Protein AF-A0A1G2RUK4-F1 (afdb_monomer_lite)

pLDDT: mean 78.17, std 16.11, range [43.34, 97.44]

Secondary structure (DSSP, 8-state):
----THHHHHHHHHHHHHHHHHHHHHHHHHHHHHHHHHHHHHHHHHHHHHHHHHHHHHHHHHHHHHHHHHHHHHHHHHTSHHHHHHHHHHTT----TT------PPP---TTSHHHHTTTTT-----GGGGS---

Foldseek 3Di:
DDDPPVVVVVVVVVVVVVVVVVVVVVVVVVVVVVVVVVVVVVVVVVVVVVVVVVVVVVVVVVVVVVVVVVVVVVVVVCPDPVNVQVVCVVVVNDDDPPDDDDDPDDPPPPCPVVVVVVVVVPPPVDDPPVPPPDD

Radius of gyration: 46.15 Å; chains: 1; bounding box: 78×27×138 Å

Organism: NCBI:txid1802466

Sequence (135 aa):
MVAKISRFDKQKRQVLEGMVAAAAFVIVLASIMGFFVYQNVSTYQKRAGLENRLQELQAQAIDLALQKEMLEAAVADTQTEEYQERMLREQGLYKKEGEQVVTVLPPEITSETISQEENIKERVWWKPWTWFERE

Structure (mmCIF, N/CA/C/O backbone):
data_AF-A0A1G2RUK4-F1
#
_entry.id   AF-A0A1G2RUK4-F1
#
loop_
_atom_site.group_PDB
_atom_site.id
_atom_site.type_symbol
_atom_site.label_atom_id
_atom_site.label_alt_id
_atom_site.label_comp_id
_atom_site.label_asym_id
_atom_site.label_entity_id
_atom_site.label_seq_id
_atom_site.pdbx_PDB_ins_code
_atom_site.Cartn_x
_atom_site.Cartn_y
_atom_site.Cartn_z
_atom_site.occupancy
_atom_site.B_iso_or_equiv
_atom_site.auth_seq_id
_atom_site.auth_comp_id
_atom_site.auth_asym_id
_atom_site.auth_atom_id
_atom_site.pdbx_PDB_model_num
ATOM 1 N N . MET A 1 1 ? 43.878 11.605 -71.555 1.00 43.34 1 MET A N 1
ATOM 2 C CA . MET A 1 1 ? 43.273 10.444 -70.859 1.00 43.34 1 MET A CA 1
ATOM 3 C C . MET A 1 1 ? 42.444 10.980 -69.703 1.00 43.34 1 MET A C 1
ATOM 5 O O . MET A 1 1 ? 42.994 11.674 -68.861 1.00 43.34 1 MET A O 1
ATOM 9 N N . VAL A 1 2 ? 41.122 10.793 -69.736 1.00 46.56 2 VAL A N 1
ATOM 10 C CA . VAL A 1 2 ? 40.171 11.512 -68.866 1.00 46.56 2 VAL A CA 1
ATOM 11 C C . VAL A 1 2 ? 39.791 10.670 -67.647 1.00 46.56 2 VAL A C 1
ATOM 13 O O . VAL A 1 2 ? 39.471 9.488 -67.762 1.00 46.56 2 VAL A O 1
ATOM 16 N N . ALA A 1 3 ? 39.826 11.320 -66.484 1.00 54.62 3 ALA A N 1
ATOM 17 C CA . ALA A 1 3 ? 39.518 10.795 -65.162 1.00 54.62 3 ALA A CA 1
ATOM 18 C C . ALA A 1 3 ? 38.128 10.133 -65.082 1.00 54.62 3 ALA A C 1
ATOM 20 O O . ALA A 1 3 ? 37.099 10.798 -65.185 1.00 54.62 3 ALA A O 1
ATOM 21 N N . LYS A 1 4 ? 38.095 8.817 -64.838 1.00 54.66 4 LYS A N 1
ATOM 22 C CA . LYS A 1 4 ? 36.857 8.038 -64.621 1.00 54.66 4 LYS A CA 1
ATOM 23 C C . LYS A 1 4 ? 36.710 7.495 -63.190 1.00 54.66 4 LYS A C 1
ATOM 25 O O . LYS A 1 4 ? 35.737 6.814 -62.890 1.00 54.66 4 LYS A O 1
ATOM 30 N N . ILE A 1 5 ? 37.647 7.822 -62.298 1.00 56.81 5 ILE A N 1
ATOM 31 C CA . ILE A 1 5 ? 37.784 7.187 -60.974 1.00 56.81 5 ILE A CA 1
ATOM 32 C C . ILE A 1 5 ? 36.899 7.856 -59.896 1.00 56.81 5 ILE A C 1
ATOM 34 O O . ILE A 1 5 ? 36.555 7.225 -58.903 1.00 56.81 5 ILE A O 1
ATOM 38 N N . SER A 1 6 ? 36.414 9.090 -60.098 1.00 59.00 6 SER A N 1
ATOM 39 C CA . SER A 1 6 ? 35.707 9.842 -59.038 1.00 59.00 6 SER A CA 1
ATOM 40 C C . SER A 1 6 ? 34.243 9.445 -58.789 1.00 59.00 6 SER A C 1
ATOM 42 O O . SER A 1 6 ? 33.663 9.845 -57.779 1.00 59.00 6 SER A O 1
ATOM 44 N N . ARG A 1 7 ? 33.612 8.669 -59.683 1.00 57.41 7 ARG A N 1
ATOM 45 C CA . ARG A 1 7 ? 32.196 8.275 -59.522 1.00 57.41 7 ARG A CA 1
ATOM 46 C C . ARG A 1 7 ? 32.005 7.183 -58.465 1.00 57.41 7 ARG A C 1
ATOM 48 O O . ARG A 1 7 ? 31.015 7.224 -57.743 1.00 57.41 7 ARG A O 1
ATOM 55 N N . PHE A 1 8 ? 32.968 6.268 -58.333 1.00 60.12 8 PHE A N 1
ATOM 56 C CA . PHE A 1 8 ? 32.922 5.192 -57.337 1.00 60.12 8 PHE A CA 1
ATOM 57 C C . PHE A 1 8 ? 33.026 5.718 -55.900 1.00 60.12 8 PHE A C 1
ATOM 59 O O . PHE A 1 8 ? 32.342 5.218 -55.010 1.00 60.12 8 PHE A O 1
ATOM 66 N N . ASP A 1 9 ? 33.823 6.764 -55.680 1.00 62.06 9 ASP A N 1
ATOM 67 C CA . ASP A 1 9 ? 33.985 7.371 -54.355 1.00 62.06 9 ASP A CA 1
ATOM 68 C C . ASP A 1 9 ? 32.748 8.177 -53.926 1.00 62.06 9 ASP A C 1
ATOM 70 O O . ASP A 1 9 ? 32.329 8.133 -52.769 1.00 62.06 9 ASP A O 1
ATOM 74 N N . LYS A 1 10 ? 32.091 8.858 -54.877 1.00 64.31 10 LYS A N 1
ATOM 75 C CA . LYS A 1 10 ? 30.812 9.544 -54.626 1.00 64.31 10 LYS A CA 1
ATOM 76 C C . LYS A 1 10 ? 29.689 8.570 -54.275 1.00 64.31 10 LYS A C 1
ATOM 78 O O . LYS A 1 10 ? 28.913 8.853 -53.368 1.00 64.31 10 LYS A O 1
ATOM 83 N N . GLN A 1 11 ? 29.630 7.421 -54.950 1.00 69.94 11 GLN A N 1
ATOM 84 C CA . GLN A 1 11 ? 28.627 6.398 -54.662 1.00 69.94 11 GLN A CA 1
ATOM 85 C C . GLN A 1 11 ? 28.825 5.808 -53.260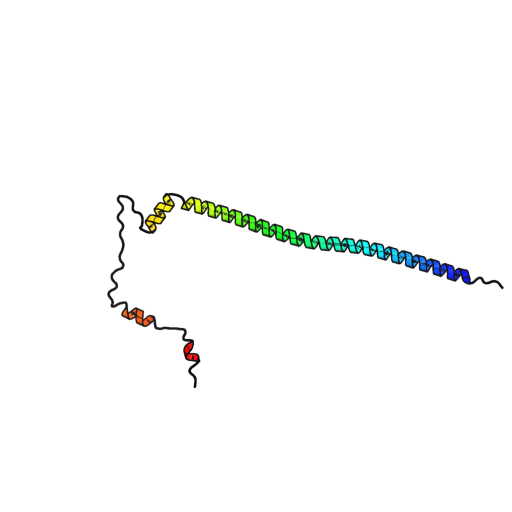 1.00 69.94 11 GLN A C 1
ATOM 87 O O . GLN A 1 11 ? 27.854 5.710 -52.521 1.00 69.94 11 GLN A O 1
ATOM 92 N N . LYS A 1 12 ? 30.070 5.507 -52.850 1.00 71.25 12 LYS A N 1
ATOM 93 C CA . LYS A 1 12 ? 30.392 5.032 -51.489 1.00 71.25 12 LYS A CA 1
ATOM 94 C C . LYS A 1 12 ? 29.997 6.029 -50.395 1.00 71.25 12 LYS A C 1
ATOM 96 O O . LYS A 1 12 ? 29.444 5.618 -49.378 1.00 71.25 12 LYS A O 1
ATOM 101 N N . ARG A 1 13 ? 30.237 7.327 -50.612 1.00 75.38 13 ARG A N 1
ATOM 102 C CA . ARG A 1 13 ? 29.819 8.384 -49.676 1.00 75.38 13 ARG A CA 1
ATOM 103 C C . ARG A 1 13 ? 28.299 8.476 -49.539 1.00 75.38 13 ARG A C 1
ATOM 105 O O . ARG A 1 13 ? 27.824 8.555 -48.417 1.00 75.38 13 ARG A O 1
ATOM 112 N N . GLN A 1 14 ? 27.545 8.352 -50.633 1.00 81.06 14 GLN A N 1
ATOM 113 C CA . GLN A 1 14 ? 26.077 8.330 -50.571 1.00 81.06 14 GLN A CA 1
ATOM 114 C C . GLN A 1 14 ? 25.525 7.134 -49.780 1.00 81.06 14 GLN A C 1
ATOM 116 O O . GLN A 1 14 ? 24.573 7.300 -49.021 1.00 81.06 14 GLN A O 1
ATOM 121 N N . VAL A 1 15 ? 26.118 5.938 -49.909 1.00 84.44 15 VAL A N 1
ATOM 122 C CA . VAL A 1 15 ? 25.678 4.778 -49.104 1.00 84.44 15 VAL A CA 1
ATOM 123 C C . VAL A 1 15 ? 26.021 4.960 -47.625 1.00 84.44 15 VAL A C 1
ATOM 125 O O . VAL A 1 15 ? 25.214 4.602 -46.773 1.00 84.44 15 VAL A O 1
ATOM 128 N N . LEU A 1 16 ? 27.185 5.541 -47.311 1.00 84.69 16 LEU A N 1
ATOM 129 C CA . LEU A 1 16 ? 27.578 5.849 -45.932 1.00 84.69 16 LEU A CA 1
ATOM 130 C C . LEU A 1 16 ? 26.676 6.920 -45.305 1.00 84.69 16 LEU A C 1
ATOM 132 O O . LEU A 1 16 ? 26.229 6.739 -44.179 1.00 84.69 16 LEU A O 1
ATOM 136 N N . GLU A 1 17 ? 26.353 7.992 -46.031 1.00 86.50 17 GLU A N 1
ATOM 137 C CA . GLU A 1 17 ? 25.408 9.026 -45.582 1.00 86.50 17 GLU A CA 1
ATOM 138 C C . GLU A 1 17 ? 24.012 8.437 -45.328 1.00 86.50 17 GLU A C 1
ATOM 140 O O . GLU A 1 17 ? 23.418 8.689 -44.279 1.00 86.50 17 GLU A O 1
ATOM 145 N N . GLY A 1 18 ? 23.520 7.582 -46.232 1.00 90.50 18 GLY A N 1
ATOM 146 C CA . GLY A 1 18 ? 22.255 6.866 -46.049 1.00 90.50 18 GLY A CA 1
ATOM 147 C C . GLY A 1 18 ? 22.271 5.918 -44.846 1.00 90.50 18 GLY A C 1
ATOM 148 O O . GLY A 1 18 ? 21.301 5.864 -44.091 1.00 90.50 18 GLY A O 1
ATOM 149 N N . MET A 1 19 ? 23.384 5.214 -44.617 1.00 92.94 19 MET A N 1
ATOM 150 C CA . MET A 1 19 ? 23.543 4.317 -43.469 1.00 92.94 19 MET A CA 1
ATOM 151 C C . MET A 1 19 ? 23.580 5.087 -42.144 1.00 92.94 19 MET A C 1
ATOM 153 O O . MET A 1 19 ? 22.959 4.658 -41.175 1.00 92.94 19 MET A O 1
ATOM 157 N N . VAL A 1 20 ? 24.251 6.242 -42.104 1.00 93.81 20 VAL A N 1
ATOM 158 C CA . VAL A 1 20 ? 24.281 7.119 -40.923 1.00 93.81 20 VAL A CA 1
ATOM 159 C C . VAL A 1 20 ? 22.895 7.701 -40.641 1.00 93.81 20 VAL A C 1
ATOM 161 O O . VAL A 1 20 ? 22.458 7.684 -39.492 1.00 93.81 20 VAL A O 1
ATOM 164 N N . ALA A 1 21 ? 22.169 8.151 -41.668 1.00 93.50 21 ALA A N 1
ATOM 165 C CA . ALA A 1 21 ? 20.803 8.651 -41.511 1.00 93.50 21 ALA A CA 1
ATOM 166 C C . ALA A 1 21 ? 19.842 7.559 -41.006 1.00 93.50 21 ALA A C 1
ATOM 168 O O . ALA A 1 21 ? 19.061 7.800 -40.085 1.00 93.50 21 ALA A O 1
ATOM 169 N N . ALA A 1 22 ? 19.938 6.341 -41.550 1.00 95.44 22 ALA A N 1
ATOM 170 C CA . ALA A 1 22 ? 19.151 5.200 -41.090 1.00 95.44 22 ALA A CA 1
ATOM 171 C C . ALA A 1 22 ? 19.488 4.818 -39.639 1.00 95.44 22 ALA A C 1
ATOM 173 O O . ALA A 1 22 ? 18.583 4.608 -38.833 1.00 95.44 22 ALA A O 1
ATOM 174 N N . ALA A 1 23 ? 20.774 4.788 -39.278 1.00 96.06 23 ALA A N 1
ATOM 175 C CA . ALA A 1 23 ? 21.208 4.514 -37.911 1.00 96.06 23 ALA A CA 1
ATOM 176 C C . ALA A 1 23 ? 20.692 5.576 -36.925 1.00 96.06 23 ALA A C 1
ATOM 178 O O . ALA A 1 23 ? 20.166 5.228 -35.869 1.00 96.06 23 ALA A O 1
ATOM 179 N N . ALA A 1 24 ? 20.766 6.862 -37.285 1.00 95.81 24 ALA A N 1
ATOM 180 C CA . ALA A 1 24 ? 20.223 7.949 -36.473 1.00 95.81 24 ALA A CA 1
ATOM 181 C C . ALA A 1 24 ? 18.705 7.806 -36.272 1.00 95.81 24 ALA A C 1
ATOM 183 O O . ALA A 1 24 ? 18.213 7.968 -35.156 1.00 95.81 24 ALA A O 1
ATOM 184 N N . PHE A 1 25 ? 17.968 7.433 -37.321 1.00 96.69 25 PHE A N 1
ATOM 185 C CA . PHE A 1 25 ? 16.525 7.212 -37.237 1.00 96.69 25 PHE A CA 1
ATOM 186 C C . PHE A 1 25 ? 16.164 6.050 -36.299 1.00 96.69 25 PHE A C 1
ATOM 188 O O . PHE A 1 25 ? 15.268 6.183 -35.466 1.00 96.69 25 PHE A O 1
ATOM 195 N N . VAL A 1 26 ? 16.903 4.938 -36.372 1.00 97.44 26 VAL A N 1
ATOM 196 C CA . VAL A 1 26 ? 16.722 3.793 -35.464 1.00 97.44 26 VAL A CA 1
ATOM 197 C C . VAL A 1 26 ? 17.010 4.183 -34.015 1.00 97.44 26 VAL A C 1
ATOM 199 O O . VAL A 1 26 ? 16.250 3.804 -33.129 1.00 97.44 26 VAL A O 1
ATOM 202 N N . ILE A 1 27 ? 18.058 4.973 -33.761 1.00 97.25 27 ILE A N 1
ATOM 203 C CA . ILE A 1 27 ? 18.390 5.446 -32.409 1.00 97.25 27 ILE A CA 1
ATOM 204 C C . ILE A 1 27 ? 17.269 6.322 -31.841 1.00 97.25 27 ILE A C 1
ATOM 206 O O . ILE A 1 27 ? 16.892 6.152 -30.683 1.00 97.25 27 ILE A O 1
ATOM 210 N N . VAL A 1 28 ? 16.711 7.232 -32.643 1.00 97.31 28 VAL A N 1
ATOM 211 C CA . VAL A 1 28 ? 15.593 8.088 -32.215 1.00 97.31 28 VAL A CA 1
ATOM 212 C C . VAL A 1 28 ? 14.340 7.257 -31.929 1.00 97.31 28 VAL A C 1
ATOM 214 O O . VAL A 1 28 ? 13.680 7.462 -30.915 1.00 97.31 28 VAL A O 1
ATOM 217 N N . LEU A 1 29 ? 14.019 6.276 -32.773 1.00 96.94 29 LEU A N 1
ATOM 218 C CA . LEU A 1 29 ? 12.897 5.372 -32.511 1.00 96.94 29 LEU A CA 1
ATOM 219 C C . LEU A 1 29 ? 13.111 4.543 -31.241 1.00 96.94 29 LEU A C 1
ATOM 221 O O . LEU A 1 29 ? 12.205 4.433 -30.414 1.00 96.94 29 LEU A O 1
ATOM 225 N N . ALA A 1 30 ? 14.313 3.998 -31.059 1.00 96.81 30 ALA A N 1
ATOM 226 C CA . ALA A 1 30 ? 14.666 3.223 -29.879 1.00 96.81 30 ALA A CA 1
ATOM 227 C C . ALA A 1 30 ? 14.622 4.071 -28.600 1.00 96.81 30 ALA A C 1
ATOM 229 O O . ALA A 1 30 ? 14.172 3.579 -27.568 1.00 96.81 30 ALA A O 1
ATOM 230 N N . SER A 1 31 ? 15.034 5.342 -28.653 1.00 96.38 31 SER A N 1
ATOM 231 C CA . SER A 1 31 ? 14.985 6.233 -27.491 1.00 96.38 31 SER A CA 1
ATOM 232 C C . SER A 1 31 ? 13.552 6.583 -27.100 1.00 96.38 31 SER A C 1
ATOM 234 O O . SER A 1 31 ? 13.217 6.521 -25.918 1.00 96.38 31 SER A O 1
ATOM 236 N N . ILE A 1 32 ? 12.681 6.857 -28.075 1.00 96.88 32 ILE A N 1
ATOM 237 C CA . ILE A 1 32 ? 11.252 7.083 -27.831 1.00 96.88 32 ILE A CA 1
ATOM 238 C C . ILE A 1 32 ? 10.630 5.829 -27.209 1.00 96.88 32 ILE A C 1
ATOM 240 O O . ILE A 1 32 ? 9.965 5.910 -26.176 1.00 96.88 32 ILE A O 1
ATOM 244 N N . MET A 1 33 ? 10.881 4.655 -27.790 1.00 96.69 33 MET A N 1
ATOM 245 C CA . MET A 1 33 ? 10.319 3.402 -27.289 1.00 96.69 33 MET A CA 1
ATOM 246 C C . MET A 1 33 ? 10.847 3.055 -25.891 1.00 96.69 33 MET A C 1
ATOM 248 O O . MET A 1 33 ? 10.068 2.693 -25.011 1.00 96.69 33 MET A O 1
ATOM 252 N N . GLY A 1 34 ? 12.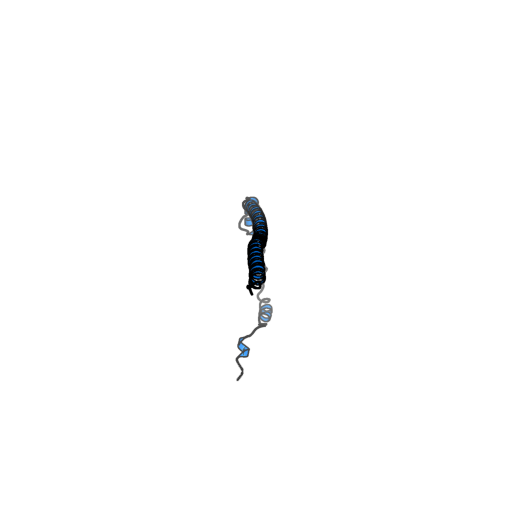145 3.252 -25.651 1.00 96.00 34 GLY A N 1
ATOM 253 C CA . GLY A 1 34 ? 12.762 3.097 -24.335 1.00 96.00 34 GLY A CA 1
ATOM 254 C C . GLY A 1 34 ? 12.172 4.049 -23.293 1.00 96.00 34 GLY A C 1
ATOM 255 O O . GLY A 1 34 ? 11.874 3.625 -22.177 1.00 96.00 34 GLY A O 1
ATOM 256 N N . PHE A 1 35 ? 11.918 5.308 -23.664 1.00 96.12 35 PHE A N 1
ATOM 257 C CA . PHE A 1 35 ? 11.256 6.285 -22.798 1.00 96.12 35 PHE A CA 1
ATOM 258 C C . PHE A 1 35 ? 9.841 5.839 -22.405 1.00 96.12 35 PHE A C 1
ATOM 260 O O . PHE A 1 35 ? 9.481 5.913 -21.229 1.00 96.12 35 PHE A O 1
ATOM 267 N N . PHE A 1 36 ? 9.059 5.314 -23.354 1.00 96.00 36 PHE A N 1
ATOM 268 C CA . PHE A 1 36 ? 7.726 4.774 -23.071 1.00 96.00 36 PHE A CA 1
ATOM 269 C C . PHE A 1 36 ? 7.766 3.566 -22.131 1.00 96.00 36 PHE A C 1
ATOM 271 O O . PHE A 1 36 ? 6.981 3.508 -21.184 1.00 96.00 36 PHE A O 1
ATOM 278 N N . VAL A 1 37 ? 8.687 2.624 -22.350 1.00 95.12 37 VAL A N 1
ATOM 279 C CA . VAL A 1 37 ? 8.850 1.455 -21.470 1.00 95.12 37 VAL A CA 1
ATOM 280 C C . VAL A 1 37 ? 9.226 1.897 -20.055 1.00 95.12 37 VAL A C 1
ATOM 282 O O . VAL A 1 37 ? 8.594 1.467 -19.091 1.00 95.12 37 VAL A O 1
ATOM 285 N N . TYR A 1 38 ? 10.197 2.805 -19.922 1.00 95.06 38 TYR A N 1
ATOM 286 C CA . TYR A 1 38 ? 10.618 3.338 -18.627 1.00 95.06 38 TYR A CA 1
ATOM 287 C C . TYR A 1 38 ? 9.471 4.033 -17.880 1.00 95.06 38 TYR A C 1
ATOM 289 O O . TYR A 1 38 ? 9.240 3.753 -16.701 1.00 95.06 38 TYR A O 1
ATOM 297 N N . GLN A 1 39 ? 8.713 4.896 -18.566 1.00 93.69 39 GLN A N 1
ATOM 298 C CA . GLN A 1 39 ? 7.540 5.553 -17.985 1.00 93.69 39 GLN A CA 1
ATOM 299 C C . GLN A 1 39 ? 6.492 4.550 -17.513 1.00 93.69 39 GLN A C 1
ATOM 301 O O . GLN A 1 39 ? 5.951 4.702 -16.416 1.00 93.69 39 GLN A O 1
ATOM 306 N N . ASN A 1 40 ? 6.226 3.514 -18.308 1.00 93.56 40 ASN A N 1
ATOM 307 C CA . ASN A 1 40 ? 5.234 2.502 -17.973 1.00 93.56 40 ASN A CA 1
ATOM 308 C C . ASN A 1 40 ? 5.647 1.723 -16.713 1.00 93.56 40 ASN A C 1
ATOM 310 O O . ASN A 1 40 ? 4.890 1.668 -15.744 1.00 93.56 40 ASN A O 1
ATOM 314 N N . VAL A 1 41 ? 6.894 1.242 -16.660 1.00 92.06 41 VAL A N 1
ATOM 315 C CA . VAL A 1 41 ? 7.431 0.528 -15.491 1.00 92.06 41 VAL A CA 1
ATOM 316 C C . VAL A 1 41 ? 7.446 1.416 -14.243 1.00 92.06 41 VAL A C 1
ATOM 318 O O . VAL A 1 41 ? 6.988 0.992 -13.183 1.00 92.06 41 VAL A O 1
ATOM 321 N N . SER A 1 42 ? 7.913 2.664 -14.354 1.00 90.69 42 SER A N 1
ATOM 322 C CA . SER A 1 42 ? 7.925 3.608 -13.227 1.00 90.69 42 SER A CA 1
ATOM 323 C C . SER A 1 42 ? 6.513 3.888 -12.704 1.00 90.69 42 SER A C 1
ATOM 325 O O . SER A 1 42 ? 6.283 3.946 -11.495 1.00 90.69 42 SER A O 1
ATOM 327 N N . THR A 1 43 ? 5.544 4.017 -13.610 1.00 85.31 43 THR A N 1
ATOM 328 C CA . THR A 1 43 ? 4.139 4.233 -13.256 1.00 85.31 43 THR A CA 1
ATOM 329 C C . THR A 1 43 ? 3.542 3.012 -12.571 1.00 85.31 43 THR A C 1
ATOM 331 O O . THR A 1 43 ? 2.834 3.160 -11.576 1.00 85.31 43 THR A O 1
ATOM 334 N N . TYR A 1 44 ? 3.858 1.810 -13.054 1.00 89.50 44 TYR A N 1
ATOM 335 C CA . TYR A 1 44 ? 3.394 0.563 -12.457 1.00 89.50 44 TYR A CA 1
ATOM 336 C C . TYR A 1 44 ? 3.905 0.392 -11.022 1.00 89.50 44 TYR A C 1
ATOM 338 O O . TYR A 1 44 ? 3.118 0.124 -10.119 1.00 89.50 44 TYR A O 1
ATOM 346 N N . GLN A 1 45 ? 5.196 0.645 -10.781 1.00 86.69 45 GLN A N 1
ATOM 347 C CA . GLN A 1 45 ? 5.772 0.566 -9.433 1.00 86.69 45 GLN A CA 1
ATOM 348 C C . GLN A 1 45 ? 5.095 1.541 -8.458 1.00 86.69 45 GLN A C 1
ATOM 350 O O . GLN A 1 45 ? 4.773 1.171 -7.329 1.00 86.69 45 GLN A O 1
ATOM 355 N N . LYS A 1 46 ? 4.820 2.775 -8.902 1.00 86.88 46 LYS A N 1
ATOM 356 C CA . LYS A 1 46 ? 4.104 3.770 -8.087 1.00 86.88 46 LYS A CA 1
ATOM 357 C C . LYS A 1 46 ? 2.672 3.335 -7.778 1.00 86.88 46 LYS A C 1
ATOM 359 O O . LYS A 1 46 ? 2.222 3.518 -6.651 1.00 86.88 46 LYS A O 1
ATOM 364 N N . ARG A 1 47 ? 1.969 2.749 -8.752 1.00 87.00 47 ARG A N 1
ATOM 365 C CA . ARG A 1 47 ? 0.602 2.237 -8.569 1.00 87.00 47 ARG A CA 1
ATOM 366 C C . ARG A 1 47 ? 0.559 1.081 -7.577 1.00 87.00 47 ARG A C 1
ATOM 368 O O . ARG A 1 47 ? -0.238 1.149 -6.654 1.00 87.00 47 ARG A O 1
ATOM 375 N N . ALA A 1 48 ? 1.465 0.112 -7.693 1.00 84.50 48 ALA A N 1
ATOM 376 C CA . ALA A 1 48 ? 1.543 -1.010 -6.757 1.00 84.50 48 ALA A CA 1
ATOM 377 C C . ALA A 1 48 ? 1.802 -0.541 -5.311 1.00 84.50 48 ALA A C 1
ATOM 379 O O . ALA A 1 48 ? 1.166 -1.010 -4.371 1.00 84.50 48 ALA A O 1
ATOM 380 N N . GLY A 1 49 ? 2.692 0.442 -5.125 1.00 82.75 49 GLY A N 1
ATOM 381 C CA . GLY A 1 49 ? 2.942 1.025 -3.804 1.00 82.75 49 GLY A CA 1
ATOM 382 C C . GLY A 1 49 ? 1.739 1.782 -3.227 1.00 82.75 49 GLY A C 1
ATOM 383 O O . GLY A 1 49 ? 1.496 1.721 -2.024 1.00 82.75 49 GLY A O 1
ATOM 384 N N . LEU A 1 50 ? 0.978 2.487 -4.069 1.00 85.62 50 LEU A N 1
ATOM 385 C CA . LEU A 1 50 ? -0.236 3.200 -3.655 1.00 85.62 50 LEU A CA 1
ATOM 386 C C . LEU A 1 50 ? -1.398 2.248 -3.354 1.00 85.62 50 LEU A C 1
ATOM 388 O O . LEU A 1 50 ? -2.154 2.502 -2.423 1.00 85.62 50 LEU A O 1
ATOM 392 N N . GLU A 1 51 ? -1.525 1.157 -4.104 1.00 90.81 51 GLU A N 1
ATOM 393 C CA . GLU A 1 51 ? -2.565 0.146 -3.910 1.00 90.81 51 GLU A CA 1
ATOM 394 C C . GLU A 1 51 ? -2.395 -0.592 -2.579 1.00 90.81 51 GLU A C 1
ATOM 396 O O . GLU A 1 51 ? -3.355 -0.708 -1.821 1.00 90.81 51 GLU A O 1
ATOM 401 N N . ASN A 1 52 ? -1.163 -0.969 -2.227 1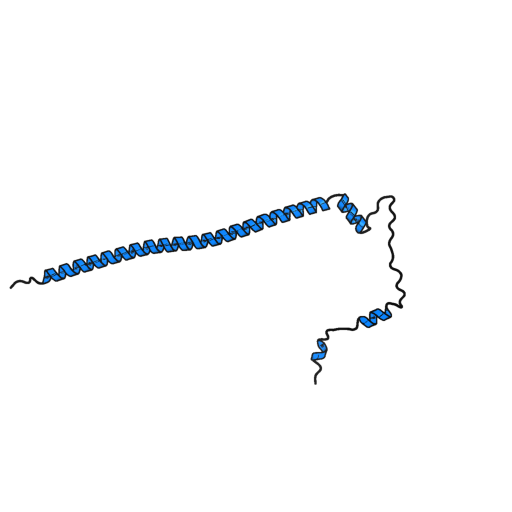.00 86.06 52 ASN A N 1
ATOM 402 C CA . ASN A 1 52 ? -0.870 -1.559 -0.918 1.00 86.06 52 ASN A CA 1
ATOM 403 C C . ASN A 1 52 ? -1.226 -0.607 0.231 1.00 86.06 52 ASN A C 1
ATOM 405 O O . ASN A 1 52 ? -1.842 -1.018 1.210 1.00 86.06 52 ASN A O 1
ATOM 409 N N . ARG A 1 53 ? -0.892 0.684 0.094 1.00 89.19 53 ARG A N 1
ATOM 410 C CA . ARG A 1 53 ? -1.266 1.701 1.091 1.00 89.19 53 ARG A CA 1
ATOM 411 C C . ARG A 1 53 ? -2.777 1.875 1.181 1.00 89.19 53 ARG A C 1
ATOM 413 O O . ARG A 1 53 ? -3.295 2.026 2.276 1.00 89.19 53 ARG A O 1
ATOM 420 N N . LEU A 1 54 ? -3.490 1.851 0.055 1.00 91.81 54 LEU A N 1
ATOM 421 C CA . LEU A 1 54 ? -4.951 1.920 0.049 1.00 91.81 54 LEU A CA 1
ATOM 422 C C . LEU A 1 54 ? -5.574 0.737 0.788 1.00 91.81 54 LEU A C 1
ATOM 424 O O . LEU A 1 54 ? -6.460 0.951 1.609 1.00 91.81 54 LEU A O 1
ATOM 428 N N . GLN A 1 55 ? -5.093 -0.482 0.536 1.00 92.50 55 GLN A N 1
ATOM 429 C CA . GLN A 1 5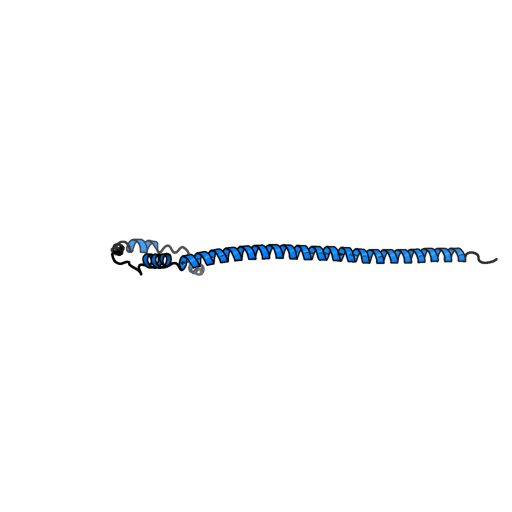5 ? -5.570 -1.675 1.235 1.00 92.50 55 GLN A CA 1
ATOM 430 C C . GLN A 1 55 ? -5.294 -1.597 2.738 1.00 92.50 55 GLN A C 1
ATOM 432 O O . GLN A 1 55 ? -6.183 -1.880 3.538 1.00 92.50 55 GLN A O 1
ATOM 437 N N . GLU A 1 56 ? -4.096 -1.161 3.127 1.00 93.56 56 GLU A N 1
ATOM 438 C CA . GLU A 1 56 ? -3.731 -0.981 4.532 1.00 93.56 56 GLU A CA 1
ATOM 439 C C . GLU A 1 56 ? -4.619 0.065 5.221 1.00 93.56 56 GLU A C 1
ATOM 441 O O . GLU A 1 56 ? -5.193 -0.209 6.275 1.00 93.56 56 GLU A O 1
ATOM 446 N N . LEU A 1 57 ? -4.801 1.240 4.608 1.00 93.06 57 LEU A N 1
ATOM 447 C CA . LEU A 1 57 ? -5.664 2.292 5.152 1.00 93.06 57 LEU A CA 1
ATOM 448 C C . LEU A 1 57 ? -7.126 1.840 5.239 1.00 93.06 57 LEU A C 1
ATOM 450 O O . LEU A 1 57 ? -7.815 2.178 6.198 1.00 93.06 57 LEU A O 1
ATOM 454 N N . GLN A 1 58 ? -7.610 1.077 4.259 1.00 93.81 58 GLN A N 1
ATOM 455 C CA . GLN A 1 58 ? -8.970 0.550 4.274 1.00 93.81 58 GLN A CA 1
ATOM 456 C C . GLN A 1 58 ? -9.162 -0.479 5.393 1.00 93.81 58 GLN A C 1
ATOM 458 O O . GLN A 1 58 ? -10.178 -0.437 6.084 1.00 93.81 58 GLN A O 1
ATOM 463 N N . ALA A 1 59 ? -8.182 -1.359 5.614 1.00 94.31 59 ALA A N 1
ATOM 464 C CA . ALA A 1 59 ? -8.207 -2.308 6.722 1.00 94.31 59 ALA A CA 1
ATOM 465 C C . ALA A 1 59 ? -8.211 -1.585 8.079 1.00 94.31 59 ALA A C 1
ATOM 467 O O . ALA A 1 59 ? -9.036 -1.900 8.934 1.00 94.31 59 ALA A O 1
ATOM 468 N N . GLN A 1 60 ? -7.364 -0.563 8.245 1.00 94.12 60 GLN A N 1
ATOM 469 C CA . GLN A 1 60 ? -7.342 0.264 9.456 1.00 94.12 60 GLN A CA 1
ATOM 470 C C . GLN A 1 60 ? -8.670 0.999 9.678 1.00 94.12 60 GLN A C 1
ATOM 472 O O . GLN A 1 60 ? -9.143 1.081 10.807 1.00 94.12 60 GLN A O 1
ATOM 477 N N . ALA A 1 61 ? -9.301 1.512 8.618 1.00 94.12 61 ALA A N 1
ATOM 478 C CA . ALA A 1 61 ? -10.593 2.185 8.722 1.00 94.12 61 ALA A CA 1
ATOM 479 C C . ALA A 1 61 ? -11.712 1.234 9.176 1.00 94.12 61 ALA A C 1
ATOM 481 O O . ALA A 1 61 ? -12.552 1.626 9.983 1.00 94.12 61 ALA A O 1
ATOM 482 N N . ILE A 1 62 ? -11.716 -0.008 8.679 1.00 95.38 62 ILE A N 1
ATOM 483 C CA . ILE A 1 62 ? -12.679 -1.037 9.094 1.00 95.38 62 ILE A CA 1
ATOM 484 C C . ILE A 1 62 ? -12.456 -1.417 10.560 1.00 95.38 62 ILE A C 1
ATOM 486 O O . ILE A 1 62 ? -13.416 -1.462 11.325 1.00 95.38 62 ILE A O 1
ATOM 490 N N . ASP A 1 63 ? -11.206 -1.645 10.964 1.00 95.12 63 ASP A N 1
ATOM 491 C CA . ASP A 1 63 ? -10.870 -1.992 12.347 1.00 95.12 63 ASP A CA 1
ATOM 492 C C . ASP A 1 63 ? -11.253 -0.868 13.325 1.00 95.12 63 ASP A C 1
ATOM 494 O O . ASP A 1 63 ? -11.920 -1.106 14.329 1.00 95.12 63 ASP A O 1
ATOM 498 N N . LEU A 1 64 ? -10.946 0.388 12.983 1.00 94.00 64 LEU A N 1
ATOM 499 C CA . LEU A 1 64 ? -11.361 1.556 13.765 1.00 94.00 64 LEU A CA 1
ATOM 500 C C . LEU A 1 64 ? -12.884 1.703 13.850 1.00 94.00 64 LEU A C 1
ATOM 502 O O . LEU A 1 64 ? -13.399 2.089 14.899 1.00 94.00 64 LEU A O 1
ATOM 506 N N . ALA A 1 65 ? -13.613 1.410 12.770 1.00 94.25 65 ALA A N 1
ATOM 507 C CA . ALA A 1 65 ? -15.072 1.453 12.779 1.00 94.25 65 ALA A CA 1
ATOM 508 C C . ALA A 1 65 ? -15.661 0.389 13.718 1.00 94.25 65 ALA A C 1
ATOM 510 O O . ALA A 1 65 ? -16.538 0.713 14.516 1.00 94.25 65 ALA A O 1
ATOM 511 N N . LEU A 1 66 ? -15.129 -0.837 13.681 1.00 94.50 66 LEU A N 1
ATOM 512 C CA . LEU A 1 66 ? -15.527 -1.917 14.587 1.00 94.50 66 LEU A CA 1
ATOM 513 C C . LEU A 1 66 ? -15.208 -1.580 16.045 1.00 94.50 66 LEU A C 1
ATOM 515 O O . LEU A 1 66 ? -16.064 -1.729 16.912 1.00 94.50 66 LEU A O 1
ATOM 519 N N . GLN A 1 67 ? -14.004 -1.074 16.325 1.00 93.50 67 GLN A N 1
ATOM 520 C CA . GLN A 1 67 ? -13.633 -0.648 17.675 1.00 93.50 67 GLN A CA 1
ATOM 521 C C . GLN A 1 67 ? -14.557 0.456 18.182 1.00 93.50 67 GLN A C 1
ATOM 523 O O . GLN A 1 67 ? -15.009 0.403 19.322 1.00 93.50 67 GLN A O 1
ATOM 528 N N . LYS A 1 68 ? -14.880 1.438 17.336 1.00 93.38 68 LYS A N 1
ATOM 529 C CA . LYS A 1 68 ? -15.818 2.502 17.689 1.00 93.38 68 LYS A CA 1
ATOM 530 C C . LYS A 1 68 ? -17.196 1.935 18.035 1.00 93.38 68 LYS A C 1
ATOM 532 O O . LYS A 1 68 ? -17.734 2.306 19.070 1.00 93.38 68 LYS A O 1
ATOM 537 N N . GLU A 1 69 ? -17.739 1.039 17.215 1.00 93.38 69 GLU A N 1
ATOM 538 C CA . GLU A 1 69 ? -19.039 0.405 17.466 1.00 93.38 69 GLU A CA 1
ATOM 539 C C . GLU A 1 69 ? -19.035 -0.394 18.779 1.00 93.38 69 GLU A C 1
ATOM 541 O O . GLU A 1 69 ? -19.945 -0.256 19.594 1.00 93.38 69 GLU A O 1
ATOM 546 N N . MET A 1 70 ? -17.971 -1.160 19.042 1.00 91.81 70 MET A N 1
ATOM 547 C CA . MET A 1 70 ? -17.807 -1.888 20.304 1.00 91.81 70 MET A CA 1
ATOM 548 C C . MET A 1 70 ? -17.728 -0.952 21.514 1.00 91.81 70 MET A C 1
ATOM 550 O O . MET A 1 70 ? -18.334 -1.232 22.548 1.00 91.81 70 MET A O 1
ATOM 554 N N . LEU A 1 71 ? -16.987 0.155 21.404 1.00 92.38 71 LEU A N 1
ATOM 555 C CA . LEU A 1 71 ? -16.899 1.152 22.469 1.00 92.38 71 LEU A CA 1
ATOM 556 C C . LEU A 1 71 ? -18.240 1.859 22.680 1.00 92.38 71 LEU A C 1
ATOM 558 O O . LEU A 1 71 ? -18.621 2.079 23.823 1.00 92.38 71 LEU A O 1
ATOM 562 N N . GLU A 1 72 ? -18.966 2.195 21.615 1.00 91.12 72 GLU A N 1
ATOM 563 C CA . GLU A 1 72 ? -20.298 2.800 21.709 1.00 91.12 72 GLU A CA 1
ATOM 564 C C . GLU A 1 72 ? -21.296 1.852 22.385 1.00 91.12 72 GLU A C 1
ATOM 566 O O . GLU A 1 72 ? -22.040 2.291 23.262 1.00 91.12 72 GLU A O 1
ATOM 571 N N . ALA A 1 73 ? -21.258 0.555 22.064 1.00 88.44 73 ALA A N 1
ATOM 572 C CA . ALA A 1 73 ? -22.062 -0.460 22.741 1.00 88.44 73 ALA A CA 1
ATOM 573 C C . ALA A 1 73 ? -21.695 -0.587 24.230 1.00 88.44 73 ALA A C 1
ATOM 575 O O . ALA A 1 73 ? -22.574 -0.547 25.087 1.00 88.44 73 ALA A O 1
ATOM 576 N N . ALA A 1 74 ? -20.402 -0.647 24.564 1.00 85.94 74 ALA A N 1
ATOM 577 C CA . ALA A 1 74 ? -19.949 -0.703 25.955 1.00 85.94 74 ALA A CA 1
ATOM 578 C C . ALA A 1 74 ? -20.322 0.564 26.746 1.00 85.94 74 ALA A C 1
ATOM 580 O O . ALA A 1 74 ? -20.705 0.490 27.914 1.00 85.94 74 ALA A O 1
ATOM 581 N N . VAL A 1 75 ? -20.238 1.739 26.117 1.00 87.25 75 VAL A N 1
ATOM 582 C CA . VAL A 1 75 ? -20.687 3.000 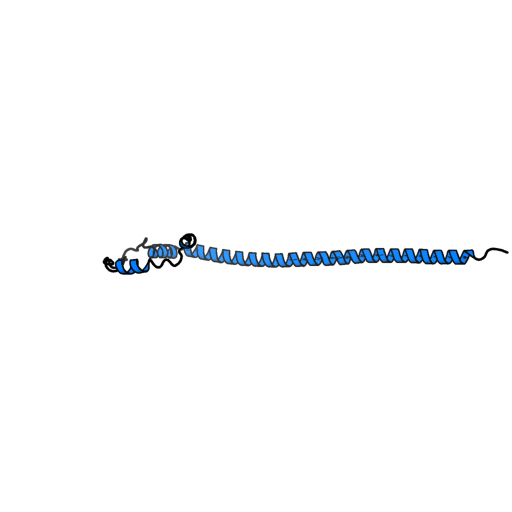26.716 1.00 87.25 75 VAL A CA 1
ATOM 583 C C . VAL A 1 75 ? -22.195 2.966 26.949 1.00 87.25 75 VAL A C 1
ATOM 585 O O . VAL A 1 75 ? -22.625 3.323 28.044 1.00 87.25 75 VAL A O 1
ATOM 588 N N . ALA A 1 76 ? -22.988 2.498 25.983 1.00 84.38 76 ALA A N 1
ATOM 589 C CA . ALA A 1 76 ? -24.432 2.356 26.149 1.00 84.38 76 ALA A CA 1
ATOM 590 C C . ALA A 1 76 ? -24.779 1.425 27.322 1.00 84.38 76 ALA A C 1
ATOM 592 O O . ALA A 1 76 ? -25.586 1.799 28.172 1.00 84.38 76 ALA A O 1
ATOM 593 N N . ASP A 1 77 ? -24.101 0.279 27.435 1.00 81.50 77 ASP A N 1
ATOM 594 C CA . ASP A 1 77 ? -24.283 -0.660 28.546 1.00 81.50 77 ASP A CA 1
ATOM 595 C C . ASP A 1 77 ? -23.924 -0.024 29.898 1.00 81.50 77 ASP A C 1
ATOM 597 O O . ASP A 1 77 ? -24.666 -0.161 30.872 1.00 81.50 77 ASP A O 1
ATOM 601 N N . THR A 1 78 ? -22.821 0.729 29.971 1.00 80.69 78 THR A N 1
ATOM 602 C CA . THR A 1 78 ? -22.394 1.389 31.222 1.00 80.69 78 THR A CA 1
ATOM 603 C C . THR A 1 78 ? -23.286 2.561 31.644 1.00 80.69 78 THR A C 1
ATOM 605 O O . THR A 1 78 ? -23.302 2.929 32.820 1.00 80.69 78 THR A O 1
ATOM 608 N N . GLN A 1 79 ? -24.038 3.150 30.710 1.00 81.38 79 GLN A N 1
ATOM 609 C CA . GLN A 1 79 ? -24.996 4.221 30.994 1.00 81.38 79 GLN A CA 1
ATOM 610 C C . GLN A 1 79 ? -26.338 3.708 31.527 1.00 81.38 79 GLN A C 1
ATOM 612 O O . GLN A 1 79 ? -27.141 4.513 31.997 1.00 81.38 79 GLN A O 1
ATOM 617 N N . THR A 1 80 ? -26.589 2.397 31.486 1.00 85.62 80 THR A N 1
ATOM 618 C CA . THR A 1 80 ? -27.820 1.823 32.038 1.00 85.62 80 THR A CA 1
ATOM 619 C C . THR A 1 80 ? -27.874 1.975 33.561 1.00 85.62 80 THR A C 1
ATOM 621 O O . THR A 1 80 ? -26.869 1.806 34.260 1.00 85.62 80 THR A O 1
ATOM 624 N N . GLU A 1 81 ? -29.064 2.265 34.098 1.00 80.94 81 GLU A N 1
ATOM 625 C CA . GLU A 1 81 ? -29.279 2.365 35.550 1.00 80.94 81 GLU A CA 1
ATOM 626 C C . GLU A 1 81 ? -28.908 1.058 36.266 1.00 80.94 81 GLU A C 1
ATOM 628 O O . GLU A 1 81 ? -28.339 1.088 37.353 1.00 80.94 81 GLU A O 1
ATOM 633 N N . GLU A 1 82 ? -29.143 -0.094 35.632 1.00 81.31 82 GLU A N 1
ATOM 634 C CA . GLU A 1 82 ? -28.780 -1.406 36.176 1.00 81.31 82 GLU A CA 1
ATOM 635 C C . GLU A 1 82 ? -27.266 -1.574 36.348 1.00 81.31 82 GLU A C 1
ATOM 637 O O . GLU A 1 82 ? -26.811 -2.072 37.382 1.00 81.31 82 GLU A O 1
ATOM 642 N N . TYR A 1 83 ? -26.467 -1.136 35.368 1.00 82.19 83 TYR A N 1
ATOM 643 C CA . TYR A 1 83 ? -25.011 -1.180 35.471 1.00 82.19 83 TYR A CA 1
ATOM 644 C C . TYR A 1 83 ? -24.500 -0.235 36.562 1.00 82.19 83 TYR A C 1
ATOM 646 O O . TYR A 1 83 ? -23.635 -0.618 37.355 1.00 82.19 83 TYR A O 1
ATOM 654 N N . GLN A 1 84 ? -25.055 0.978 36.635 1.00 83.06 84 GLN A N 1
ATOM 655 C CA . GLN A 1 84 ? -24.697 1.961 37.659 1.00 83.06 84 GLN A CA 1
ATOM 656 C C . GLN A 1 84 ? -25.051 1.464 39.063 1.00 83.06 84 GLN A C 1
ATOM 658 O O . GLN A 1 84 ? -24.206 1.499 39.957 1.00 83.06 84 GLN A O 1
ATOM 663 N N . GLU A 1 85 ? -26.257 0.927 39.254 1.00 83.31 85 GLU A N 1
ATOM 664 C CA . GLU A 1 85 ? -26.657 0.303 40.513 1.00 83.31 85 GLU A CA 1
ATOM 665 C C . GLU A 1 85 ? -25.728 -0.856 40.887 1.00 83.31 85 GLU A C 1
ATOM 667 O O . GLU A 1 85 ? -25.311 -0.954 42.041 1.00 83.31 85 GLU A O 1
ATOM 672 N N . ARG A 1 86 ? -25.391 -1.737 39.935 1.00 82.56 86 ARG A N 1
ATOM 673 C CA . ARG A 1 86 ? -24.498 -2.877 40.183 1.00 82.56 86 ARG A CA 1
ATOM 674 C C . ARG A 1 86 ? -23.115 -2.413 40.635 1.00 82.56 86 ARG A C 1
ATOM 676 O O . ARG A 1 86 ? -22.636 -2.885 41.662 1.00 82.56 86 ARG A O 1
ATOM 683 N N . MET A 1 87 ? -22.515 -1.458 39.926 1.00 83.12 87 MET A N 1
ATOM 684 C CA . MET A 1 87 ? -21.215 -0.885 40.294 1.00 83.12 87 MET A CA 1
ATOM 685 C C . MET A 1 87 ? -21.240 -0.264 41.693 1.00 83.12 87 MET A C 1
ATOM 687 O O . MET A 1 87 ? -20.321 -0.473 42.483 1.00 83.12 87 MET A O 1
ATOM 691 N N . LEU A 1 88 ? -22.304 0.469 42.031 1.00 84.19 88 LEU A N 1
ATOM 692 C CA . LEU A 1 88 ? -22.432 1.088 43.347 1.00 84.19 88 LEU A CA 1
ATOM 693 C C . LEU A 1 88 ? -22.616 0.056 44.474 1.00 84.19 88 LEU A C 1
ATOM 695 O O . LEU A 1 88 ? -22.152 0.294 45.591 1.00 84.19 88 LEU A O 1
ATOM 699 N N . ARG A 1 89 ? -23.253 -1.092 44.203 1.00 81.56 89 ARG A N 1
ATOM 700 C CA . ARG A 1 89 ? -23.353 -2.210 45.160 1.00 81.56 89 ARG A CA 1
ATOM 701 C C . ARG A 1 89 ? -22.019 -2.921 45.352 1.00 81.56 89 ARG A C 1
ATOM 703 O O . ARG A 1 89 ? -21.647 -3.199 46.487 1.00 81.56 89 ARG A O 1
ATOM 710 N N . GLU A 1 90 ? -21.284 -3.175 44.269 1.00 81.31 90 GLU A N 1
ATOM 711 C CA . GLU A 1 90 ? -19.954 -3.802 44.322 1.00 81.31 90 GLU A CA 1
ATOM 712 C C . GLU A 1 90 ? -18.939 -2.936 45.079 1.00 81.31 90 GLU A C 1
ATOM 714 O O . GLU A 1 90 ? -18.130 -3.450 45.847 1.00 81.31 90 GLU A O 1
ATOM 719 N N . GLN A 1 91 ? -19.021 -1.613 44.924 1.00 81.25 91 GLN A N 1
ATOM 720 C CA . GLN A 1 91 ? -18.199 -0.659 45.673 1.00 81.25 91 GLN A CA 1
ATOM 721 C C . GLN A 1 91 ? -18.697 -0.416 47.109 1.00 81.25 91 GLN A C 1
ATOM 723 O O . GLN A 1 91 ? -18.058 0.316 47.862 1.00 81.25 91 GLN A O 1
ATOM 728 N N . GLY A 1 92 ? -19.831 -1.006 47.503 1.00 75.88 92 GLY A N 1
ATOM 729 C CA . GLY A 1 92 ? -20.422 -0.843 48.834 1.00 75.88 92 GLY A CA 1
ATOM 730 C C . GLY A 1 92 ? -20.995 0.552 49.119 1.00 75.88 92 GLY A C 1
ATOM 731 O O . GLY A 1 92 ? -21.235 0.883 50.278 1.00 75.88 92 GLY A O 1
ATOM 732 N N . LEU A 1 93 ? -21.210 1.378 48.087 1.00 75.56 93 LEU A N 1
ATOM 733 C CA . LEU A 1 93 ? -21.687 2.765 48.192 1.00 75.56 93 LEU A CA 1
ATOM 734 C C . LEU A 1 93 ? -23.215 2.896 48.095 1.00 75.56 93 LEU A C 1
ATOM 736 O O . LEU A 1 93 ? -23.761 3.948 48.423 1.00 75.56 93 LEU A O 1
ATOM 740 N N . TYR A 1 94 ? -23.911 1.850 47.646 1.00 75.19 94 TYR A N 1
ATOM 741 C CA . TYR A 1 94 ? -25.363 1.849 47.472 1.00 75.19 94 TYR A CA 1
ATOM 742 C C . TYR A 1 94 ? -26.009 0.602 48.071 1.00 75.19 94 TYR A C 1
ATOM 744 O O . TYR A 1 94 ? -25.494 -0.508 47.953 1.00 75.19 94 TYR A O 1
ATOM 752 N N . LYS A 1 95 ? -27.162 0.805 48.712 1.00 71.00 95 LYS A N 1
ATOM 753 C CA . LYS A 1 95 ? -27.908 -0.213 49.450 1.00 71.00 95 LYS A CA 1
ATOM 754 C C . LYS A 1 95 ? -29.403 -0.011 49.211 1.00 71.00 95 LYS A C 1
ATOM 756 O O . LYS A 1 95 ? -29.907 1.079 49.477 1.00 71.00 95 LYS A O 1
ATOM 761 N N . LYS A 1 96 ? -30.119 -1.041 48.744 1.00 72.44 96 LYS A N 1
ATOM 762 C CA . LYS A 1 96 ? -31.587 -0.972 48.628 1.00 72.44 96 LYS A CA 1
ATOM 763 C C . LYS A 1 96 ? -32.252 -1.137 49.996 1.00 72.44 96 LYS A C 1
ATOM 765 O O . LYS A 1 96 ? -31.701 -1.767 50.904 1.00 72.44 96 LYS A O 1
ATOM 770 N N . GLU A 1 97 ? -33.439 -0.553 50.152 1.00 72.56 97 GLU A N 1
ATOM 771 C CA . GLU A 1 97 ? -34.213 -0.687 51.387 1.00 72.56 97 GLU A CA 1
ATOM 772 C C . GLU A 1 97 ? -34.527 -2.169 51.652 1.00 72.56 97 GLU A C 1
ATOM 774 O O . GLU A 1 97 ? -35.111 -2.850 50.811 1.00 72.56 97 GLU A O 1
ATOM 779 N N . GLY A 1 98 ? -34.083 -2.681 52.806 1.00 72.19 98 GLY A N 1
ATOM 780 C CA . GLY A 1 98 ? -34.257 -4.083 53.212 1.00 72.19 98 GLY A CA 1
ATOM 781 C C . GLY A 1 98 ? -33.023 -4.990 53.085 1.00 72.19 98 GLY A C 1
ATOM 782 O O . GLY A 1 98 ? -33.061 -6.114 53.574 1.00 72.19 98 GLY A O 1
ATOM 783 N N . GLU A 1 99 ? -31.916 -4.531 52.498 1.00 69.88 99 GLU A N 1
ATOM 784 C CA . GLU A 1 99 ? -30.663 -5.306 52.426 1.00 69.88 99 GLU A CA 1
ATOM 785 C C . GLU A 1 99 ? -29.847 -5.181 53.738 1.00 69.88 99 GLU A C 1
ATOM 787 O O . GLU A 1 99 ? -30.019 -4.221 54.494 1.00 69.88 99 GLU A O 1
ATOM 792 N N . GLN A 1 100 ? -28.944 -6.115 54.062 1.00 67.62 100 GLN A N 1
ATOM 793 C CA . GLN A 1 100 ? -28.072 -6.033 55.249 1.00 67.62 100 GLN A CA 1
ATOM 794 C C . GLN A 1 100 ? -26.615 -6.260 54.821 1.00 67.62 100 GLN A C 1
ATOM 796 O O . GLN A 1 100 ? -26.243 -7.358 54.425 1.00 67.62 100 GLN A O 1
ATOM 801 N N . VAL A 1 101 ? -25.801 -5.197 54.855 1.00 64.12 101 VAL A N 1
ATOM 802 C CA . VAL A 1 101 ? -24.382 -5.245 54.465 1.00 64.12 101 VAL A CA 1
ATOM 803 C C . VAL A 1 101 ? -23.593 -5.883 55.605 1.00 64.12 101 VAL A C 1
ATOM 805 O O . VAL A 1 101 ? -23.580 -5.349 56.714 1.00 64.12 101 VAL A O 1
ATOM 808 N N . VAL A 1 102 ? -22.958 -7.025 55.341 1.00 67.25 102 VAL A N 1
ATOM 809 C CA . VAL A 1 102 ? -22.090 -7.724 56.297 1.00 67.25 102 VAL A CA 1
ATOM 810 C C . VAL A 1 102 ? -20.641 -7.510 55.874 1.00 67.25 102 VAL A C 1
ATOM 812 O O . VAL A 1 102 ? -20.141 -8.181 54.976 1.00 67.25 102 VAL A O 1
ATOM 815 N N . THR A 1 103 ? -19.958 -6.567 56.520 1.00 66.31 103 THR A N 1
ATOM 816 C CA . THR A 1 103 ? -18.509 -6.406 56.358 1.00 66.31 103 THR A CA 1
ATOM 817 C C . THR A 1 103 ? -17.813 -7.473 57.195 1.00 66.31 103 THR A C 1
ATOM 819 O O . THR A 1 103 ? -17.808 -7.398 58.423 1.00 66.31 103 THR A O 1
ATOM 822 N N . VAL A 1 104 ? -17.233 -8.482 56.541 1.00 74.38 104 VAL A N 1
ATOM 823 C CA . VAL A 1 104 ? -16.388 -9.472 57.218 1.00 74.38 104 VAL A CA 1
ATOM 824 C C . VAL A 1 104 ? -15.054 -8.798 57.523 1.00 74.38 104 VAL A C 1
ATOM 826 O O . VAL A 1 104 ? -14.215 -8.635 56.639 1.00 74.38 104 VAL A O 1
ATOM 829 N N . LEU A 1 105 ? -14.875 -8.357 58.768 1.00 73.75 105 LEU A N 1
ATOM 830 C CA . LEU A 1 105 ? -13.568 -7.916 59.240 1.00 73.75 105 LEU A CA 1
ATOM 831 C C . LEU A 1 105 ? -12.638 -9.136 59.266 1.00 73.75 105 LEU A C 1
ATOM 833 O O . LEU A 1 105 ? -13.021 -10.165 59.833 1.00 73.75 105 LEU A O 1
ATOM 837 N N . PRO A 1 106 ? -11.444 -9.058 58.652 1.00 74.75 106 PRO A N 1
ATOM 838 C CA . PRO A 1 106 ? -10.454 -10.105 58.823 1.00 74.75 106 PRO A CA 1
ATOM 839 C C . PRO A 1 106 ? -10.171 -10.264 60.324 1.00 74.75 106 PRO A C 1
ATOM 841 O O . PRO A 1 106 ? -10.149 -9.259 61.042 1.00 74.75 106 PRO A O 1
ATOM 844 N N . PRO A 1 107 ? -10.001 -11.507 60.813 1.00 72.88 107 PRO A N 1
ATOM 845 C CA . PRO A 1 107 ? -9.685 -11.740 62.211 1.00 72.88 107 PRO A CA 1
ATOM 846 C C . PRO A 1 107 ? -8.447 -10.926 62.573 1.00 72.88 107 PRO A C 1
ATOM 848 O O . PRO A 1 107 ? -7.487 -10.869 61.804 1.00 72.88 107 PRO A O 1
ATOM 851 N N . GLU A 1 108 ? -8.508 -10.271 63.728 1.00 57.84 108 GLU A N 1
ATOM 852 C CA . GLU A 1 108 ? -7.413 -9.494 64.284 1.00 57.84 108 GLU A CA 1
ATOM 853 C C . GLU A 1 108 ? -6.203 -10.425 64.392 1.00 57.84 108 GLU A C 1
ATOM 855 O O . GLU A 1 108 ? -6.175 -11.339 65.219 1.00 57.84 108 GLU A O 1
ATOM 860 N N . ILE A 1 109 ? -5.254 -10.269 63.462 1.00 56.25 109 ILE A N 1
ATOM 861 C CA . ILE A 1 109 ? -4.037 -11.071 63.422 1.00 56.25 109 ILE A CA 1
ATOM 862 C C . ILE A 1 109 ? -3.296 -10.701 64.696 1.00 56.25 109 ILE A C 1
ATOM 864 O O . ILE A 1 109 ? -2.681 -9.639 64.793 1.00 56.25 109 ILE A O 1
ATOM 868 N N . THR A 1 110 ? -3.428 -11.554 65.707 1.00 48.69 110 THR A N 1
ATOM 869 C CA . THR A 1 110 ? -2.679 -11.431 66.946 1.00 48.69 110 THR A CA 1
ATOM 870 C C . THR A 1 110 ? -1.209 -11.390 66.550 1.00 48.69 110 THR A C 1
ATOM 872 O O . THR A 1 110 ? -0.751 -12.178 65.720 1.00 48.69 110 THR A O 1
ATOM 875 N N . SER A 1 111 ? -0.489 -10.422 67.100 1.00 48.25 111 SER A N 1
ATOM 876 C CA . SER A 1 111 ? 0.862 -9.973 66.747 1.00 48.25 111 SER A CA 1
ATOM 877 C C . SER A 1 111 ? 1.969 -11.043 66.804 1.00 48.25 111 SER A C 1
ATOM 879 O O . SER A 1 111 ? 3.137 -10.724 66.612 1.00 48.25 111 SER A O 1
ATOM 881 N N . GLU A 1 112 ? 1.625 -12.313 66.996 1.00 48.31 112 GLU A N 1
ATOM 882 C CA . GLU A 1 112 ? 2.537 -13.455 66.997 1.00 48.31 112 GLU A CA 1
ATOM 883 C C . GLU A 1 112 ? 2.842 -13.984 65.581 1.00 48.31 112 GLU A C 1
ATOM 885 O O . GLU A 1 112 ? 3.897 -14.579 65.369 1.00 48.31 112 GLU A O 1
ATOM 890 N N . THR A 1 113 ? 1.990 -13.729 64.575 1.00 44.06 113 THR A N 1
ATOM 891 C CA . THR A 1 113 ? 2.274 -14.147 63.180 1.00 44.06 113 THR A CA 1
ATOM 892 C C . THR A 1 113 ? 3.203 -13.171 62.439 1.00 44.06 113 THR A C 1
ATOM 894 O O . THR A 1 113 ? 3.952 -13.580 61.551 1.00 44.06 113 THR A O 1
ATOM 897 N N . ILE A 1 114 ? 3.244 -11.897 62.849 1.00 46.66 114 ILE A N 1
ATOM 898 C CA . ILE A 1 114 ? 4.078 -10.857 62.213 1.00 46.66 114 ILE A CA 1
ATOM 899 C C . ILE A 1 114 ? 5.579 -11.158 62.401 1.00 46.66 114 ILE A C 1
ATOM 901 O O . ILE A 1 114 ? 6.382 -10.913 61.501 1.00 46.66 114 ILE A O 1
ATOM 905 N N . SER A 1 115 ? 5.964 -11.795 63.513 1.00 45.88 115 SER A N 1
ATOM 906 C CA . SER A 1 115 ? 7.367 -12.111 63.820 1.00 45.88 115 SER A CA 1
ATOM 907 C C . SER A 1 115 ? 7.981 -13.201 62.929 1.00 45.88 115 SER A C 1
ATOM 909 O O . SER A 1 115 ? 9.204 -13.266 62.806 1.00 45.88 115 SER A O 1
ATOM 911 N N . GLN A 1 116 ? 7.170 -14.055 62.291 1.00 44.59 116 GLN A N 1
ATOM 912 C CA . GLN A 1 116 ? 7.675 -15.067 61.351 1.00 44.59 116 GLN A CA 1
ATOM 913 C C . GLN A 1 116 ? 7.737 -14.564 59.902 1.00 44.59 116 GLN A C 1
ATOM 915 O O . GLN A 1 116 ? 8.628 -14.983 59.163 1.00 44.59 116 GLN A O 1
ATOM 920 N N . GLU A 1 117 ? 6.873 -13.629 59.494 1.00 46.94 117 GLU A N 1
ATOM 921 C CA . GLU A 1 117 ? 6.927 -13.033 58.149 1.00 46.94 117 GLU A CA 1
ATOM 922 C C . GLU A 1 117 ? 8.009 -11.953 57.999 1.00 46.94 117 GLU A C 1
ATOM 924 O O . GLU A 1 117 ? 8.564 -11.796 56.908 1.00 46.94 117 GLU A O 1
ATOM 929 N N . GLU A 1 118 ? 8.383 -11.244 59.069 1.00 46.94 118 GLU A N 1
ATOM 930 C CA . GLU A 1 118 ? 9.514 -10.302 59.024 1.00 46.94 118 GLU A CA 1
ATOM 931 C C . GLU A 1 118 ? 10.858 -11.004 58.776 1.00 46.94 118 GLU A C 1
ATOM 933 O O . GLU A 1 118 ? 11.707 -10.466 58.068 1.00 46.94 118 GLU A O 1
ATOM 938 N N . ASN A 1 119 ? 11.025 -12.252 59.232 1.00 44.62 119 ASN A N 1
ATOM 939 C CA . ASN A 1 119 ? 12.255 -13.022 59.006 1.00 44.62 119 ASN A CA 1
ATOM 940 C C . ASN A 1 119 ? 12.426 -13.480 57.537 1.00 44.62 119 ASN A C 1
ATOM 942 O O . ASN A 1 119 ? 13.527 -13.805 57.097 1.00 44.62 119 ASN A O 1
ATOM 946 N N . ILE A 1 120 ? 11.348 -13.484 56.742 1.00 50.78 120 ILE A N 1
ATOM 947 C CA . ILE A 1 120 ? 11.384 -13.884 55.323 1.00 50.78 120 ILE A CA 1
ATOM 948 C C . ILE A 1 120 ? 11.685 -12.679 54.408 1.00 50.78 120 ILE A C 1
ATOM 950 O O . ILE A 1 120 ? 12.196 -12.854 53.298 1.00 50.78 120 ILE A O 1
ATOM 954 N N . LYS A 1 121 ? 11.461 -11.443 54.880 1.00 52.81 121 LYS A N 1
ATOM 955 C CA . LYS A 1 121 ? 11.661 -10.207 54.100 1.00 52.81 121 LYS A CA 1
ATOM 956 C C . LYS A 1 121 ? 13.127 -9.779 53.935 1.00 52.81 121 LYS A C 1
ATOM 958 O O . LYS A 1 121 ? 13.403 -8.912 53.110 1.00 52.81 121 LYS A O 1
ATOM 963 N N . GLU A 1 122 ? 14.081 -10.418 54.612 1.00 56.03 122 GLU A N 1
ATOM 964 C CA . GLU A 1 122 ? 15.513 -10.090 54.483 1.00 56.03 122 GLU A CA 1
ATOM 965 C C . GLU A 1 122 ? 16.286 -10.903 53.428 1.00 56.03 122 GLU A C 1
ATOM 967 O O . GLU A 1 122 ? 17.511 -10.799 53.327 1.00 56.03 122 GLU A O 1
ATOM 972 N N . ARG A 1 123 ? 15.623 -11.672 52.554 1.00 64.00 123 ARG A N 1
ATOM 973 C CA . ARG A 1 123 ? 16.301 -12.255 51.378 1.00 64.00 123 ARG A CA 1
ATOM 974 C C . ARG A 1 123 ? 16.355 -11.255 50.222 1.00 64.00 123 ARG A C 1
ATOM 976 O O . ARG A 1 123 ? 15.720 -11.424 49.186 1.00 64.00 123 ARG A O 1
ATOM 983 N N . VAL A 1 124 ? 17.146 -10.199 50.404 1.00 69.94 124 VAL A N 1
ATOM 984 C CA . VAL A 1 124 ? 17.476 -9.224 49.353 1.00 69.94 124 VAL A CA 1
ATOM 985 C C . VAL A 1 124 ? 18.409 -9.889 48.334 1.00 69.94 124 VAL A C 1
ATOM 987 O O . VAL A 1 124 ? 19.600 -10.053 48.590 1.00 69.94 124 VAL A O 1
ATOM 990 N N . TRP A 1 125 ? 17.867 -10.292 47.182 1.00 70.25 125 TRP A N 1
ATOM 991 C CA . TRP A 1 125 ? 18.598 -11.027 46.136 1.00 70.25 125 TRP A CA 1
ATOM 992 C C . TRP A 1 125 ? 19.544 -10.163 45.284 1.00 70.25 125 TRP A C 1
ATOM 994 O O . TRP A 1 125 ? 20.351 -10.703 44.532 1.00 70.25 125 TRP A O 1
ATOM 1004 N N . TRP A 1 126 ? 19.481 -8.834 45.404 1.00 68.31 126 TRP A N 1
ATOM 1005 C CA . TRP A 1 126 ? 20.334 -7.914 44.652 1.00 68.31 126 TRP A CA 1
ATOM 1006 C C . TRP A 1 126 ? 20.949 -6.863 45.583 1.00 68.31 126 TRP A C 1
ATOM 1008 O O . TRP A 1 126 ? 20.244 -6.032 46.151 1.00 68.31 126 TRP A O 1
ATOM 1018 N N . LYS A 1 127 ? 22.284 -6.871 45.708 1.00 74.31 127 LYS A N 1
ATOM 1019 C CA . LYS A 1 127 ? 23.072 -5.841 46.409 1.00 74.31 127 LYS A CA 1
ATOM 1020 C C . LYS A 1 127 ? 24.160 -5.282 45.474 1.00 74.31 127 LYS A C 1
ATOM 1022 O O . LYS A 1 127 ? 25.250 -5.838 45.427 1.00 74.31 127 LYS A O 1
ATOM 1027 N N . PRO A 1 128 ? 23.893 -4.210 44.703 1.00 74.38 128 PRO A N 1
ATOM 1028 C CA . PRO A 1 128 ? 24.849 -3.705 43.707 1.00 74.38 128 PRO A CA 1
ATOM 1029 C C . PRO A 1 128 ? 26.037 -2.946 44.329 1.00 74.38 128 PRO A C 1
ATOM 1031 O O . PRO A 1 128 ? 27.051 -2.728 43.674 1.00 74.38 128 PRO A O 1
ATOM 1034 N N . TRP A 1 129 ? 25.928 -2.557 45.600 1.00 72.25 129 TRP A N 1
ATOM 1035 C CA . TRP A 1 129 ? 26.901 -1.711 46.299 1.00 72.25 129 TRP A CA 1
ATOM 1036 C C . TRP A 1 129 ? 28.111 -2.484 46.852 1.00 72.25 129 TRP A C 1
ATOM 1038 O O . TRP A 1 129 ? 29.158 -1.892 47.075 1.00 72.25 129 TRP A O 1
ATOM 1048 N N . THR A 1 130 ? 28.020 -3.811 47.003 1.00 69.44 130 THR A N 1
ATOM 1049 C CA . THR A 1 130 ? 29.111 -4.663 47.528 1.00 69.44 130 THR A CA 1
ATOM 1050 C C . THR A 1 130 ? 30.208 -4.974 46.499 1.00 69.44 130 THR A C 1
ATOM 1052 O O . THR A 1 130 ? 31.124 -5.737 46.783 1.00 69.44 130 THR A O 1
ATOM 1055 N N . TRP A 1 131 ? 30.113 -4.449 45.274 1.00 66.94 131 TRP A N 1
ATOM 1056 C CA . TRP A 1 131 ? 31.086 -4.703 44.200 1.00 66.94 131 TRP A CA 1
ATOM 1057 C C . TRP A 1 131 ? 32.256 -3.716 44.173 1.00 66.94 131 TRP A C 1
ATOM 1059 O O . TRP A 1 131 ? 33.253 -3.991 43.509 1.00 66.94 131 TRP A O 1
ATOM 1069 N N . PHE A 1 132 ? 32.147 -2.599 44.896 1.00 72.56 132 PHE A N 1
ATOM 1070 C CA . PHE A 1 132 ? 33.142 -1.524 44.897 1.00 72.56 132 PHE A CA 1
ATOM 1071 C C . PHE A 1 132 ? 34.056 -1.5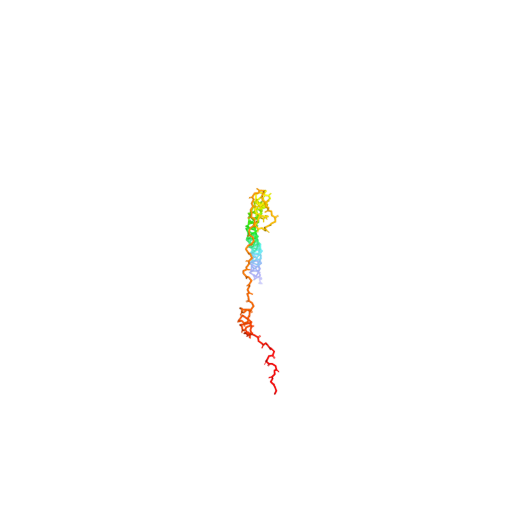14 46.132 1.00 72.56 132 PHE A C 1
ATOM 1073 O O . PHE A 1 132 ? 35.002 -0.737 46.173 1.00 72.56 132 PHE A O 1
ATOM 1080 N N . GLU A 1 133 ? 33.842 -2.403 47.104 1.00 63.06 133 GLU A N 1
ATOM 1081 C CA . GLU A 1 133 ? 34.717 -2.556 48.275 1.00 63.06 133 GLU A CA 1
ATOM 1082 C C . GLU A 1 133 ? 35.758 -3.654 48.022 1.00 63.06 133 GLU A C 1
ATOM 1084 O O . GLU A 1 133 ? 35.649 -4.785 48.500 1.00 63.06 133 GLU A O 1
ATOM 1089 N N . ARG A 1 134 ? 36.765 -3.332 47.208 1.00 53.44 134 ARG A N 1
ATOM 1090 C CA . ARG A 1 134 ? 37.997 -4.121 47.107 1.00 53.44 134 ARG A CA 1
ATOM 1091 C C . ARG A 1 134 ? 39.204 -3.183 47.048 1.00 53.44 134 ARG A C 1
ATOM 1093 O O . ARG A 1 134 ? 39.588 -2.755 45.965 1.00 53.44 134 ARG A O 1
ATOM 1100 N N . GLU A 1 135 ? 39.782 -2.918 48.217 1.00 48.41 135 GLU A N 1
ATOM 1101 C CA . GLU A 1 135 ? 41.203 -2.603 48.434 1.00 48.41 135 GLU A CA 1
ATOM 1102 C C . GLU A 1 135 ? 41.701 -3.405 49.639 1.00 48.41 135 GLU A C 1
ATOM 1104 O O . GLU A 1 135 ? 40.969 -3.459 50.654 1.00 48.41 135 GLU A O 1
#